Protein AF-A0A3N6NAM1-F1 (afdb_monomer_lite)

Foldseek 3Di:
DFDLQFKWKWDADPNDIDIDTDRPVDPCLVVDPPVDDDPPIDIDTHHDPPPPPPDPPVVVVCVVVVVVVVVVVVVVVVVVD

pLDDT: mean 87.16, std 11.48, range [55.72, 96.31]

Structure (mmCIF, N/CA/C/O backbone):
data_AF-A0A3N6NAM1-F1
#
_entry.id   AF-A0A3N6NAM1-F1
#
loop_
_atom_site.group_PDB
_atom_site.id
_atom_site.type_symbol
_atom_site.label_atom_id
_atom_site.label_alt_id
_atom_site.label_comp_id
_atom_site.label_asym_id
_atom_site.label_entity_id
_atom_site.label_seq_id
_atom_site.pdbx_PDB_ins_code
_atom_site.Cartn_x
_atom_site.Cartn_y
_atom_site.Cartn_z
_atom_site.occupancy
_atom_site.B_iso_or_equiv
_atom_site.auth_seq_id
_atom_site.auth_comp_id
_atom_site.auth_asym_id
_atom_site.auth_atom_id
_atom_site.pdbx_PDB_model_num
ATOM 1 N N . TYR A 1 1 ? -1.270 5.169 -11.463 1.00 81.50 1 TYR A N 1
ATOM 2 C CA . TYR A 1 1 ? -2.126 4.135 -10.838 1.00 81.50 1 TYR A CA 1
ATOM 3 C C . TYR A 1 1 ? -1.593 3.814 -9.451 1.00 81.50 1 TYR A C 1
ATOM 5 O O . TYR A 1 1 ? -0.398 3.976 -9.254 1.00 81.50 1 TYR A O 1
ATOM 13 N N . GLY A 1 2 ? -2.440 3.400 -8.504 1.00 86.31 2 GLY A N 1
ATOM 14 C CA . GLY A 1 2 ? -2.023 2.975 -7.159 1.00 86.31 2 GLY A CA 1
ATOM 15 C C . GLY A 1 2 ? -1.841 1.457 -7.053 1.00 86.31 2 GLY A C 1
ATOM 16 O O . GLY A 1 2 ? -2.514 0.695 -7.751 1.00 86.31 2 GLY A O 1
ATOM 17 N N . ASN A 1 3 ? -0.934 1.018 -6.186 1.00 91.81 3 ASN A N 1
ATOM 18 C CA . ASN A 1 3 ? -0.687 -0.375 -5.857 1.00 91.81 3 ASN A CA 1
ATOM 19 C C . ASN A 1 3 ? -1.761 -0.887 -4.884 1.00 91.81 3 ASN A C 1
ATOM 21 O O . ASN A 1 3 ? -1.658 -0.743 -3.668 1.00 91.81 3 ASN A O 1
ATOM 25 N N . ARG A 1 4 ? -2.803 -1.517 -5.433 1.00 92.50 4 ARG A N 1
ATOM 26 C CA . ARG A 1 4 ? -3.929 -2.069 -4.656 1.00 92.50 4 ARG A CA 1
ATOM 27 C C . ARG A 1 4 ? -3.555 -3.254 -3.761 1.00 92.50 4 ARG A C 1
ATOM 29 O O . ARG A 1 4 ? -4.344 -3.587 -2.886 1.00 92.50 4 ARG A O 1
ATOM 36 N N . LYS A 1 5 ? -2.378 -3.855 -3.967 1.00 93.88 5 LYS A N 1
ATOM 37 C CA . LYS A 1 5 ? -1.858 -4.939 -3.123 1.00 93.88 5 LYS A CA 1
ATOM 38 C C . LYS A 1 5 ? -1.232 -4.447 -1.823 1.00 93.88 5 LYS A C 1
ATOM 40 O O . LYS A 1 5 ? -0.947 -5.247 -0.942 1.00 93.88 5 LYS A O 1
ATOM 45 N N . ASN A 1 6 ? -0.948 -3.148 -1.733 1.00 93.00 6 ASN A N 1
ATOM 46 C CA . ASN A 1 6 ? -0.179 -2.586 -0.635 1.00 93.00 6 ASN A CA 1
ATOM 47 C C . ASN A 1 6 ? -0.739 -1.230 -0.203 1.00 93.00 6 ASN A C 1
ATOM 49 O O . ASN A 1 6 ? -0.152 -0.176 -0.459 1.00 93.00 6 ASN A O 1
ATOM 53 N N . ILE A 1 7 ? -1.887 -1.264 0.466 1.00 94.81 7 ILE A N 1
ATOM 54 C CA . ILE A 1 7 ? -2.489 -0.079 1.073 1.00 94.81 7 ILE A CA 1
ATOM 55 C C . ILE A 1 7 ? -2.128 -0.044 2.549 1.00 94.81 7 ILE A C 1
ATOM 57 O O . ILE A 1 7 ? -2.343 -1.015 3.265 1.00 94.81 7 ILE A O 1
ATOM 61 N N . LEU A 1 8 ? -1.570 1.072 3.004 1.00 96.00 8 LEU A N 1
ATOM 62 C CA . LEU A 1 8 ? -1.294 1.313 4.412 1.00 96.00 8 LEU A CA 1
ATOM 63 C C . LEU A 1 8 ? -2.464 2.066 5.038 1.00 96.00 8 LEU A C 1
ATOM 65 O O . LEU A 1 8 ? -2.805 3.160 4.595 1.00 96.00 8 LEU A O 1
ATOM 69 N N . VAL A 1 9 ? -3.028 1.498 6.095 1.00 96.31 9 VAL A N 1
ATOM 70 C CA . VAL A 1 9 ? -3.985 2.163 6.976 1.00 96.31 9 VAL A CA 1
ATOM 71 C C . VAL A 1 9 ? -3.268 2.498 8.272 1.00 96.31 9 VAL A C 1
ATOM 73 O O . VAL A 1 9 ? -2.637 1.636 8.883 1.00 96.31 9 VAL A O 1
ATOM 76 N N . MET A 1 10 ? -3.344 3.761 8.670 1.00 95.94 10 MET A N 1
ATOM 77 C CA . MET A 1 10 ? -2.831 4.251 9.941 1.00 95.94 10 MET A CA 1
ATOM 78 C C . MET A 1 10 ? -4.014 4.660 10.801 1.00 95.94 10 MET A C 1
ATOM 80 O O . MET A 1 10 ? -4.754 5.561 10.415 1.00 95.94 10 MET A O 1
ATOM 84 N N . ARG A 1 11 ? -4.183 4.008 11.946 1.00 95.38 11 ARG A N 1
ATOM 85 C CA . ARG A 1 11 ? -5.288 4.250 12.877 1.00 95.38 11 ARG A CA 1
ATOM 86 C C . ARG A 1 11 ? -4.750 4.790 14.182 1.00 95.38 11 ARG A C 1
ATOM 88 O O . ARG A 1 11 ? -3.720 4.325 14.656 1.00 95.38 11 ARG A O 1
ATOM 95 N N . GLU A 1 12 ? -5.443 5.743 14.784 1.00 92.62 12 GLU A N 1
ATOM 96 C CA . GLU A 1 12 ? -5.094 6.241 16.110 1.00 92.62 12 GLU A CA 1
ATOM 97 C C . GLU A 1 12 ? -6.131 5.783 17.133 1.00 92.62 12 GLU A C 1
ATOM 99 O O . GLU A 1 12 ? -7.284 6.207 17.098 1.00 92.62 12 GLU A O 1
ATOM 104 N N . GLN A 1 13 ? -5.722 4.902 18.046 1.00 89.38 13 GLN A N 1
ATOM 105 C CA . GLN A 1 13 ? -6.576 4.372 19.101 1.00 89.38 13 GLN A C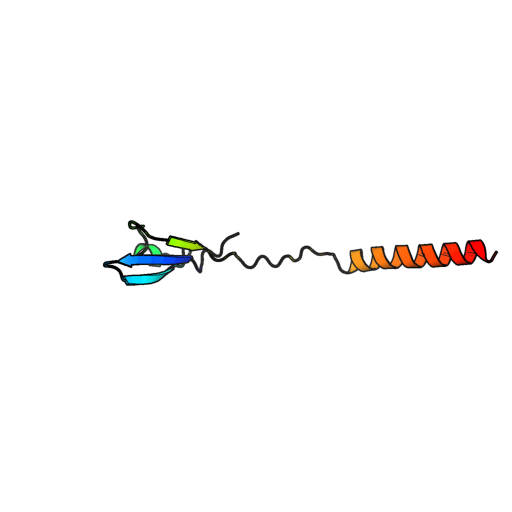A 1
ATOM 106 C C . GLN A 1 13 ? -5.949 4.673 20.463 1.00 89.38 13 GLN A C 1
ATOM 108 O O . GLN A 1 13 ? -4.812 4.295 20.744 1.00 89.38 13 GLN A O 1
ATOM 113 N N . SER A 1 14 ? -6.677 5.405 21.311 1.00 89.31 14 SER A N 1
ATOM 114 C CA . SER A 1 14 ? -6.235 5.763 22.67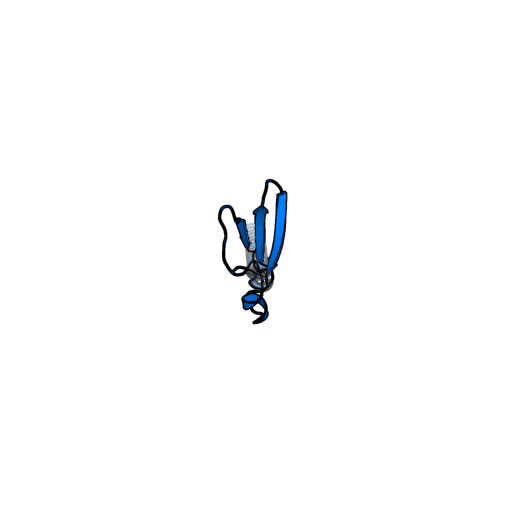0 1.00 89.31 14 SER A CA 1
ATOM 115 C C . SER A 1 14 ? -4.846 6.427 22.725 1.00 89.31 14 SER A C 1
ATOM 117 O O . SER A 1 14 ? -4.051 6.148 23.621 1.00 89.31 14 SER A O 1
ATOM 119 N N . GLY A 1 15 ? -4.536 7.286 21.746 1.00 90.19 15 GLY A N 1
ATOM 120 C CA . GLY A 1 15 ? -3.248 7.986 21.640 1.00 90.19 15 GLY A CA 1
ATOM 121 C C . GLY A 1 15 ? -2.090 7.127 21.118 1.00 90.19 15 GLY A C 1
ATOM 122 O O . GLY A 1 15 ? -0.952 7.591 21.083 1.00 90.19 15 GLY A O 1
ATOM 123 N N . LYS A 1 16 ? -2.352 5.880 20.703 1.00 92.12 16 LYS A N 1
ATOM 124 C CA . LYS A 1 16 ? -1.380 5.012 20.032 1.00 92.12 16 LYS A CA 1
ATOM 125 C C . LYS A 1 16 ? -1.723 4.896 18.555 1.00 92.12 16 LYS A C 1
ATOM 127 O O . LYS A 1 16 ? -2.879 4.690 18.195 1.00 92.12 16 LYS A O 1
ATOM 132 N N . ARG A 1 17 ? -0.705 5.016 17.702 1.00 92.88 17 ARG A N 1
ATOM 133 C CA . ARG A 1 17 ? -0.856 4.878 16.253 1.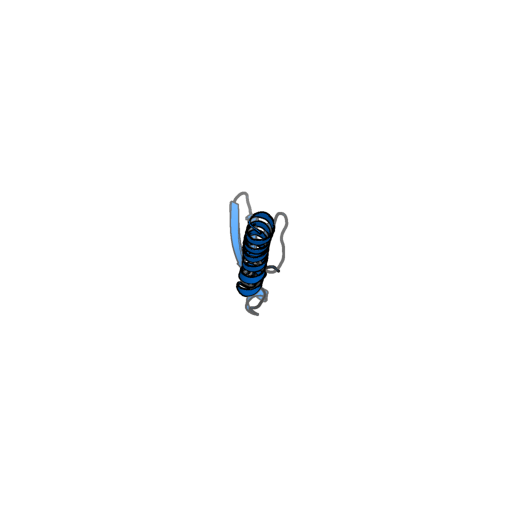00 92.88 17 ARG A CA 1
ATOM 134 C C . ARG A 1 17 ? -0.531 3.450 15.824 1.00 92.88 17 ARG A C 1
ATOM 136 O O . ARG A 1 17 ? 0.586 2.979 16.026 1.00 92.88 17 ARG A O 1
ATOM 143 N N . GLU A 1 18 ? -1.513 2.783 15.243 1.00 94.62 18 GLU A N 1
ATOM 144 C CA . GLU A 1 18 ? -1.425 1.443 14.679 1.00 94.62 18 GLU A CA 1
ATOM 145 C C . GLU A 1 18 ? -1.299 1.505 13.159 1.00 94.62 18 GLU A C 1
ATOM 147 O O . GLU A 1 18 ? -1.816 2.418 12.512 1.00 94.62 18 GLU A O 1
ATOM 152 N N . TYR A 1 19 ? -0.617 0.513 12.589 1.00 94.75 19 TYR A N 1
ATOM 153 C CA . TYR A 1 19 ? -0.328 0.430 11.163 1.00 94.75 19 TYR A CA 1
ATOM 154 C C . TYR A 1 19 ? -0.757 -0.937 10.644 1.00 94.75 19 TYR A C 1
ATOM 156 O O . TYR A 1 19 ? -0.308 -1.961 11.155 1.00 94.75 19 TYR A O 1
ATOM 164 N N . ALA A 1 20 ? -1.575 -0.953 9.596 1.00 94.44 20 ALA A N 1
ATOM 165 C CA . ALA A 1 20 ? -2.020 -2.173 8.940 1.00 94.44 20 ALA A CA 1
ATOM 166 C C . ALA A 1 20 ? -1.801 -2.085 7.432 1.00 94.44 20 ALA A C 1
ATOM 168 O O . ALA A 1 20 ? -2.036 -1.045 6.816 1.00 94.44 20 ALA A O 1
ATOM 169 N N . ARG A 1 21 ? -1.346 -3.185 6.829 1.00 94.69 21 ARG A N 1
ATOM 170 C CA . ARG A 1 21 ? -1.252 -3.321 5.373 1.00 94.69 21 ARG A CA 1
ATOM 171 C C . ARG A 1 21 ? -2.413 -4.162 4.875 1.00 94.69 21 ARG A C 1
ATOM 173 O O . ARG A 1 21 ? -2.685 -5.221 5.430 1.00 94.69 21 ARG A O 1
ATOM 180 N N . LEU A 1 22 ? -3.077 -3.681 3.834 1.00 94.62 22 LEU A N 1
ATOM 181 C CA . LEU A 1 22 ? -4.222 -4.333 3.219 1.00 94.62 22 LEU A CA 1
ATOM 182 C C . LEU A 1 22 ? -3.962 -4.564 1.733 1.00 94.62 22 LEU A C 1
ATOM 184 O O . LEU A 1 22 ? -3.456 -3.683 1.030 1.00 94.62 22 LEU A O 1
ATOM 188 N N . ASP A 1 23 ? -4.369 -5.742 1.270 1.00 95.06 23 ASP A N 1
ATOM 189 C CA . ASP A 1 23 ? -4.468 -6.087 -0.143 1.00 95.06 23 ASP A CA 1
ATOM 190 C C . ASP A 1 23 ? -5.946 -6.058 -0.552 1.00 95.06 23 ASP A C 1
ATOM 192 O O . ASP A 1 23 ? -6.728 -6.917 -0.149 1.00 95.06 23 ASP A O 1
ATOM 196 N N . LEU A 1 24 ? -6.334 -5.074 -1.371 1.00 92.75 24 LEU A N 1
ATOM 197 C CA . LEU A 1 24 ? -7.704 -4.960 -1.887 1.00 92.75 24 LEU A CA 1
ATOM 198 C C . LEU A 1 24 ? -8.058 -6.040 -2.922 1.00 92.75 24 LEU A C 1
ATOM 200 O O . LEU A 1 24 ? -9.195 -6.088 -3.386 1.00 92.75 24 LEU A O 1
ATOM 204 N N . GLN A 1 25 ? -7.092 -6.845 -3.364 1.00 93.94 25 GLN A N 1
ATOM 205 C CA . GLN A 1 25 ? -7.298 -7.936 -4.316 1.00 93.94 25 GLN A CA 1
ATOM 206 C C . GLN A 1 25 ? -7.557 -9.275 -3.620 1.00 93.94 25 GLN A C 1
ATOM 208 O O . GLN A 1 25 ? -8.005 -10.212 -4.281 1.00 93.94 25 GLN A O 1
ATOM 213 N N . SER A 1 26 ? -7.292 -9.370 -2.313 1.00 94.56 26 SER A N 1
ATOM 214 C CA . SER A 1 26 ? -7.556 -10.574 -1.529 1.00 94.56 26 SER A CA 1
ATOM 215 C C . SER A 1 26 ? -8.976 -10.546 -0.949 1.00 94.56 26 SER A C 1
ATOM 217 O O . SER A 1 26 ? -9.366 -9.538 -0.358 1.00 94.56 26 SER A O 1
ATOM 219 N N . PRO A 1 27 ? -9.753 -11.644 -1.037 1.00 94.06 27 PRO A N 1
ATOM 220 C CA . PRO A 1 27 ? -11.051 -11.745 -0.367 1.00 94.06 27 PRO A CA 1
ATOM 221 C C . PRO A 1 27 ? -10.927 -11.706 1.165 1.00 94.06 27 PRO A C 1
ATOM 223 O O . PRO A 1 27 ? -11.889 -11.384 1.857 1.00 94.06 27 PRO A O 1
ATOM 226 N N . GLU A 1 28 ? -9.742 -11.980 1.713 1.00 92.94 28 GLU A N 1
ATOM 227 C CA . GLU A 1 28 ? -9.482 -11.922 3.156 1.00 92.94 28 GLU A CA 1
ATOM 228 C C . GLU A 1 28 ? -9.654 -10.508 3.720 1.00 92.94 28 GLU A C 1
ATOM 230 O O . GLU A 1 28 ? -9.891 -10.345 4.919 1.00 92.94 28 GLU A O 1
ATOM 235 N N . ILE A 1 29 ? -9.611 -9.477 2.868 1.00 94.25 29 ILE A N 1
ATOM 236 C CA . ILE A 1 29 ? -9.787 -8.094 3.297 1.00 94.25 29 ILE A CA 1
ATOM 237 C C . ILE A 1 29 ? -11.118 -7.866 4.015 1.00 94.25 29 ILE A C 1
ATOM 239 O O . ILE A 1 29 ? -11.159 -7.097 4.969 1.00 94.25 29 ILE A O 1
ATOM 243 N N . PHE A 1 30 ? -12.183 -8.573 3.629 1.00 94.31 30 PHE A N 1
ATOM 244 C CA . PHE A 1 30 ? -13.499 -8.434 4.258 1.00 94.31 30 PHE A CA 1
ATOM 245 C C . PHE A 1 30 ? -13.512 -8.913 5.717 1.00 94.31 30 PHE A C 1
ATOM 247 O O . PHE A 1 30 ? -14.386 -8.520 6.483 1.00 94.31 30 PHE A O 1
ATOM 254 N N . SER A 1 31 ? -12.534 -9.737 6.108 1.00 94.44 31 SER A N 1
ATOM 255 C CA . SER A 1 31 ? -12.345 -10.202 7.486 1.00 94.44 31 SER A CA 1
ATOM 256 C C . SER A 1 31 ? -11.420 -9.300 8.313 1.00 94.44 31 SER A C 1
ATOM 258 O O . SER A 1 31 ? -11.295 -9.481 9.523 1.00 94.44 31 SER A O 1
ATOM 260 N N . SER A 1 32 ? -10.772 -8.314 7.683 1.00 92.69 32 SER A N 1
ATOM 261 C CA . SER A 1 32 ? -9.819 -7.432 8.353 1.00 92.69 32 SER A CA 1
ATOM 262 C C . SER A 1 32 ? -10.519 -6.446 9.299 1.00 92.69 32 SER A C 1
ATOM 264 O O . SER A 1 32 ? -11.480 -5.784 8.894 1.00 92.69 32 SER A O 1
ATOM 266 N N . PRO A 1 33 ? -9.990 -6.216 10.518 1.00 93.25 33 PRO A N 1
ATOM 267 C CA . PRO A 1 33 ? -10.495 -5.174 11.421 1.00 93.25 33 PRO A CA 1
ATOM 268 C C . PRO A 1 33 ? -10.266 -3.743 10.889 1.00 93.25 33 PRO A C 1
ATOM 270 O O . PRO A 1 33 ? -10.776 -2.769 11.452 1.00 93.25 33 PRO A O 1
ATOM 273 N N . TYR A 1 34 ? -9.511 -3.607 9.796 1.00 93.88 34 TYR A N 1
ATOM 274 C CA . TYR A 1 34 ? -9.253 -2.347 9.099 1.00 93.88 34 TYR A CA 1
ATOM 275 C C . TYR A 1 34 ? -10.045 -2.225 7.784 1.00 93.88 34 TYR A C 1
ATOM 277 O O . TYR A 1 34 ? -9.781 -1.312 7.007 1.00 93.88 34 TYR A O 1
ATOM 285 N N . PHE A 1 35 ? -11.007 -3.121 7.513 1.00 94.31 35 PHE A N 1
ATOM 286 C CA . PHE A 1 35 ? -11.866 -3.032 6.324 1.00 94.31 35 PHE A CA 1
ATOM 287 C C . PHE A 1 35 ? -12.782 -1.804 6.359 1.00 94.31 35 PHE A C 1
ATOM 289 O O . PHE A 1 35 ? -12.897 -1.075 5.375 1.00 94.31 35 PHE A O 1
ATOM 296 N N . TYR A 1 36 ? -13.409 -1.556 7.510 1.00 94.69 36 TYR A N 1
ATOM 297 C CA . TYR A 1 36 ? -14.188 -0.346 7.738 1.00 94.69 36 TYR A CA 1
ATOM 298 C C . TYR A 1 36 ? -13.300 0.761 8.300 1.00 94.69 36 TYR A C 1
ATOM 300 O O . TYR A 1 36 ? -12.528 0.546 9.242 1.00 94.69 36 TYR A O 1
ATOM 308 N N . MET A 1 37 ? -13.452 1.955 7.730 1.00 92.38 37 MET A N 1
ATOM 309 C CA . MET A 1 37 ? -12.777 3.154 8.210 1.00 92.38 37 MET A CA 1
ATOM 310 C C . MET A 1 37 ? -13.344 3.583 9.561 1.00 92.38 37 MET A C 1
ATOM 312 O O . MET A 1 37 ? -14.557 3.583 9.777 1.00 92.38 37 MET A O 1
ATOM 316 N N . GLN A 1 38 ? -12.449 3.979 10.451 1.00 93.38 38 GLN A N 1
ATOM 317 C CA . GLN A 1 38 ? -12.757 4.624 11.716 1.00 93.38 38 GLN A CA 1
ATOM 318 C C . GLN A 1 38 ? -12.331 6.093 11.663 1.00 93.38 38 GLN A C 1
ATOM 320 O O . GLN A 1 38 ? -11.684 6.555 10.719 1.00 93.38 38 GLN A O 1
ATOM 325 N N . GLN A 1 39 ? -12.736 6.858 12.672 1.00 91.88 39 GLN A N 1
ATOM 326 C CA . GLN A 1 39 ? -12.349 8.257 12.769 1.00 91.88 39 GLN A CA 1
ATOM 327 C C . GLN A 1 39 ? -10.826 8.387 12.894 1.00 91.88 39 GLN A C 1
ATOM 329 O O . GLN A 1 39 ? -10.190 7.621 13.611 1.00 91.88 39 GLN A O 1
ATOM 334 N N . ASN A 1 40 ? -10.267 9.395 12.222 1.00 91.62 40 ASN A N 1
ATOM 335 C CA . ASN A 1 40 ? -8.828 9.668 12.174 1.00 91.62 40 ASN A CA 1
ATOM 336 C C . ASN A 1 40 ? -7.983 8.566 11.510 1.00 91.62 40 ASN A C 1
ATOM 338 O O . ASN A 1 40 ? -6.761 8.576 11.654 1.00 91.62 40 ASN A O 1
ATOM 342 N N . ASP A 1 41 ? -8.598 7.654 10.751 1.00 95.50 41 ASP A N 1
ATOM 343 C CA . ASP A 1 41 ? -7.838 6.758 9.885 1.00 95.50 41 ASP A CA 1
ATOM 344 C C . ASP A 1 41 ? -7.199 7.549 8.735 1.00 95.50 41 ASP A C 1
ATOM 346 O O . ASP A 1 41 ? -7.856 8.324 8.036 1.00 95.50 41 ASP A O 1
ATOM 350 N N . VAL A 1 42 ? -5.908 7.318 8.505 1.00 95.38 42 VAL A N 1
ATOM 351 C CA . VAL A 1 42 ? -5.172 7.851 7.356 1.00 95.38 42 VAL A CA 1
ATOM 352 C C . VAL A 1 42 ? -4.841 6.706 6.413 1.00 95.38 42 VAL A C 1
ATOM 354 O O . VAL A 1 42 ? -4.214 5.722 6.804 1.00 95.38 42 VAL A O 1
ATOM 357 N N . ILE A 1 43 ? -5.236 6.854 5.150 1.00 95.12 43 ILE A N 1
ATOM 358 C CA . ILE A 1 43 ? -5.005 5.856 4.107 1.00 95.12 43 ILE A CA 1
ATOM 359 C C . ILE A 1 43 ? -3.883 6.340 3.195 1.00 95.12 43 ILE A C 1
ATOM 361 O O . ILE A 1 43 ? -3.980 7.394 2.568 1.00 95.12 43 ILE A O 1
ATOM 365 N N . TYR A 1 44 ? -2.831 5.537 3.088 1.00 95.00 44 TYR A N 1
ATOM 366 C CA . TYR A 1 44 ? -1.740 5.744 2.151 1.00 95.00 44 TYR A CA 1
ATOM 367 C C . TYR A 1 44 ? -1.741 4.638 1.096 1.00 95.00 44 TYR A C 1
ATOM 369 O O . TYR A 1 44 ? -1.569 3.455 1.396 1.00 95.00 44 TYR A O 1
ATOM 377 N N . VAL A 1 45 ? -1.920 5.042 -0.159 1.00 94.81 45 VAL A N 1
ATOM 378 C CA . VAL A 1 45 ? -1.855 4.147 -1.314 1.00 94.81 45 VAL A CA 1
ATOM 379 C C . VAL A 1 45 ? -0.505 4.341 -1.979 1.00 94.81 45 VAL A C 1
ATOM 381 O O . VAL A 1 45 ? -0.227 5.401 -2.539 1.00 94.81 45 VAL A O 1
ATOM 384 N N . GLU A 1 46 ? 0.331 3.307 -1.927 1.00 89.06 46 GLU A N 1
ATOM 385 C CA . GLU A 1 46 ? 1.606 3.323 -2.632 1.00 89.06 46 GLU A CA 1
ATOM 386 C C . GLU A 1 46 ? 1.347 3.488 -4.141 1.00 89.06 46 GLU A C 1
ATOM 388 O O . GLU A 1 46 ? 0.458 2.824 -4.684 1.00 89.06 46 GLU A O 1
ATOM 393 N N . PRO A 1 47 ? 2.071 4.362 -4.860 1.00 88.75 47 PRO A N 1
ATOM 394 C CA . PRO A 1 47 ? 1.952 4.423 -6.308 1.00 88.75 47 PRO A CA 1
ATOM 395 C C . PRO A 1 47 ? 2.378 3.080 -6.910 1.00 88.75 47 PRO A C 1
ATOM 397 O O . PRO A 1 47 ? 3.383 2.489 -6.523 1.00 88.75 47 PRO A O 1
ATOM 400 N N . LEU A 1 48 ? 1.627 2.594 -7.897 1.00 89.12 48 LEU A N 1
ATOM 401 C CA . LEU A 1 48 ? 2.108 1.496 -8.724 1.00 89.12 48 LEU A CA 1
ATOM 402 C C . LEU A 1 48 ? 3.405 1.974 -9.373 1.00 89.12 48 LEU A C 1
ATOM 404 O O . LEU A 1 48 ? 3.425 3.079 -9.923 1.00 89.12 48 LEU A O 1
ATOM 408 N N . GLN A 1 49 ? 4.457 1.154 -9.331 1.00 79.50 49 GLN A N 1
ATOM 409 C CA . GLN A 1 49 ? 5.638 1.386 -10.153 1.00 79.50 49 GLN A CA 1
ATOM 410 C C . GLN A 1 49 ? 5.208 1.304 -11.615 1.00 79.50 49 GLN A C 1
ATOM 412 O O . GLN A 1 49 ? 5.227 0.250 -12.250 1.00 79.50 49 GLN A O 1
ATOM 417 N N . VAL A 1 50 ? 4.760 2.433 -12.150 1.00 71.50 50 VAL A N 1
ATOM 418 C CA . VAL A 1 50 ? 4.640 2.607 -13.579 1.00 71.50 50 VAL A CA 1
ATOM 419 C C . VAL A 1 50 ? 6.085 2.616 -14.026 1.00 71.50 50 VAL A C 1
ATOM 421 O O . VAL A 1 50 ? 6.809 3.574 -13.762 1.00 71.50 50 VAL A O 1
ATOM 424 N N . LYS A 1 51 ? 6.537 1.524 -14.647 1.00 60.72 51 LYS A N 1
ATOM 425 C CA . LYS A 1 51 ? 7.714 1.613 -15.496 1.00 60.72 51 LYS A CA 1
ATOM 426 C C . LYS A 1 51 ? 7.342 2.648 -16.543 1.00 60.72 51 LYS A C 1
ATOM 428 O O . LYS A 1 51 ? 6.670 2.329 -17.519 1.00 60.72 51 LYS A O 1
ATOM 433 N N . THR A 1 52 ? 7.728 3.897 -16.321 1.00 57.53 52 THR A N 1
ATOM 434 C CA . THR A 1 52 ? 7.788 4.928 -17.345 1.00 57.53 52 THR A CA 1
ATOM 435 C C . THR A 1 52 ? 8.920 4.544 -18.286 1.00 57.53 52 THR A C 1
ATOM 437 O O . THR A 1 52 ? 9.909 5.241 -18.454 1.00 57.53 52 THR A O 1
ATOM 440 N N . ALA A 1 53 ? 8.731 3.423 -18.978 1.00 55.84 53 ALA A N 1
ATOM 441 C CA . ALA A 1 53 ? 9.115 3.321 -20.362 1.00 55.84 53 ALA A CA 1
ATOM 442 C C . ALA A 1 53 ? 8.127 4.207 -21.143 1.00 55.84 53 ALA A C 1
ATOM 444 O O . ALA A 1 53 ? 7.283 3.738 -21.890 1.00 55.84 53 ALA A O 1
ATOM 445 N N . LEU A 1 54 ? 8.203 5.517 -20.923 1.00 55.91 54 LEU A N 1
ATOM 446 C CA . LEU A 1 54 ? 8.180 6.426 -22.053 1.00 55.91 54 LEU A CA 1
ATOM 447 C C . LEU A 1 54 ? 9.639 6.381 -22.516 1.00 55.91 54 LEU A C 1
ATOM 449 O O . LEU A 1 54 ? 10.471 7.152 -22.057 1.00 55.91 54 LE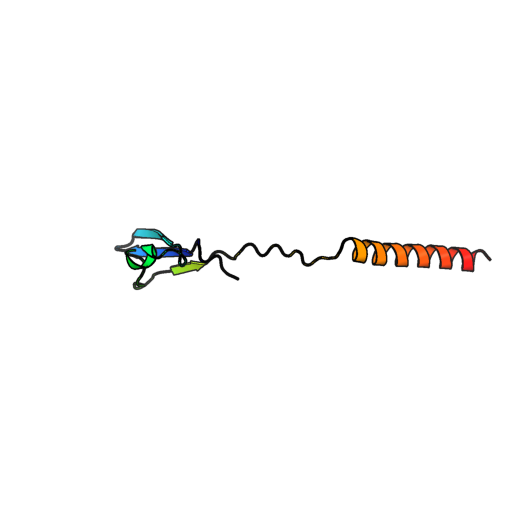U A O 1
ATOM 453 N N . VAL A 1 55 ? 10.091 5.266 -23.098 1.00 56.41 55 VAL A N 1
ATOM 454 C CA . VAL A 1 55 ? 10.297 5.181 -24.548 1.00 56.41 55 VAL A CA 1
ATOM 455 C C . VAL A 1 55 ? 10.538 6.582 -25.123 1.00 56.41 55 VAL A C 1
ATOM 457 O O . VAL A 1 55 ? 9.785 7.088 -25.940 1.00 56.41 55 VAL A O 1
ATOM 460 N N . ALA A 1 56 ? 11.628 7.223 -24.699 1.00 55.72 56 ALA A N 1
ATOM 461 C CA . ALA A 1 56 ? 12.534 7.721 -25.714 1.00 55.72 56 ALA A CA 1
ATOM 462 C C . ALA A 1 56 ? 13.094 6.449 -26.345 1.00 55.72 56 ALA A C 1
ATOM 464 O O . ALA A 1 56 ? 14.023 5.849 -25.800 1.00 55.72 56 ALA A O 1
ATOM 465 N N . ASP A 1 57 ? 12.415 5.969 -27.389 1.00 65.50 57 ASP A N 1
ATOM 466 C CA . ASP A 1 57 ? 12.889 4.858 -28.200 1.00 65.50 57 ASP A CA 1
ATOM 467 C C . ASP A 1 57 ? 14.378 5.125 -28.462 1.00 65.50 57 ASP A C 1
ATOM 469 O O . ASP A 1 57 ? 14.709 6.217 -28.947 1.00 65.50 57 ASP A O 1
ATOM 473 N N . PRO A 1 58 ? 15.303 4.230 -28.064 1.00 64.69 58 PRO A N 1
ATOM 474 C CA . PRO A 1 58 ? 16.717 4.420 -28.346 1.00 64.69 58 PRO A CA 1
ATOM 475 C C . PRO A 1 58 ? 16.930 4.815 -29.811 1.00 64.69 58 PRO A C 1
ATOM 477 O O . PRO A 1 58 ? 17.728 5.710 -30.084 1.00 64.69 58 PRO A O 1
ATOM 480 N N . ALA A 1 59 ? 16.131 4.257 -30.732 1.00 68.62 59 ALA A N 1
ATOM 481 C CA . ALA A 1 59 ? 16.137 4.616 -32.145 1.00 68.62 59 ALA A CA 1
ATOM 482 C C . ALA A 1 59 ? 15.817 6.100 -32.393 1.00 68.62 59 ALA A C 1
ATOM 484 O O . ALA A 1 59 ? 16.516 6.749 -33.166 1.00 68.62 59 ALA A O 1
ATOM 485 N N . GLN A 1 60 ? 14.832 6.684 -31.707 1.00 71.06 60 GLN A N 1
ATOM 486 C CA . GLN A 1 60 ? 14.487 8.102 -31.851 1.00 71.06 60 GLN A CA 1
ATOM 487 C C . GLN A 1 60 ? 15.600 9.024 -31.328 1.00 71.06 60 GLN A C 1
ATOM 489 O O . GLN A 1 60 ? 15.864 10.070 -31.923 1.00 71.06 60 GLN A O 1
ATOM 494 N N . ARG A 1 61 ? 16.311 8.622 -30.264 1.00 71.00 61 ARG A N 1
ATOM 495 C CA . ARG A 1 61 ? 17.525 9.324 -29.807 1.00 71.00 61 ARG A CA 1
ATOM 496 C C . ARG A 1 61 ? 18.648 9.235 -30.840 1.00 71.00 61 ARG A C 1
ATOM 498 O O . ARG A 1 61 ? 19.260 10.255 -31.144 1.00 71.00 61 ARG A O 1
ATOM 505 N N . PHE A 1 62 ? 18.889 8.058 -31.416 1.00 74.75 62 PHE A N 1
ATOM 506 C CA . PHE A 1 62 ? 19.890 7.890 -32.473 1.00 74.75 62 PHE A CA 1
ATOM 507 C C . PHE A 1 62 ? 19.553 8.691 -33.735 1.00 74.75 62 PHE A C 1
ATOM 509 O O . PHE A 1 62 ? 20.449 9.306 -34.306 1.00 74.75 62 PHE A O 1
ATOM 516 N N . ILE A 1 63 ? 18.280 8.759 -34.134 1.00 79.94 63 ILE A N 1
ATOM 517 C CA . ILE A 1 63 ? 17.825 9.580 -35.266 1.00 79.94 63 ILE A CA 1
ATOM 518 C C . ILE A 1 63 ? 18.050 11.070 -34.984 1.00 79.94 63 ILE A C 1
ATOM 520 O O . ILE A 1 63 ? 18.558 11.781 -35.848 1.00 79.94 63 ILE A O 1
ATOM 524 N N . ALA A 1 64 ? 17.720 11.548 -33.780 1.00 79.62 64 ALA A N 1
ATOM 525 C CA . ALA A 1 64 ? 17.904 12.952 -33.411 1.00 79.62 64 ALA A CA 1
ATOM 526 C C . ALA A 1 64 ? 19.387 13.362 -33.363 1.00 79.62 64 ALA A C 1
ATOM 528 O O . ALA A 1 64 ? 19.750 14.431 -33.847 1.00 79.62 64 ALA A O 1
ATOM 529 N N . TYR A 1 65 ? 20.261 12.512 -32.816 1.00 83.62 65 TYR A N 1
ATOM 530 C CA . TYR A 1 65 ? 21.697 12.799 -32.792 1.00 83.62 65 TYR A CA 1
ATOM 531 C C . TYR A 1 65 ? 22.351 12.627 -34.168 1.00 83.62 65 TYR A C 1
ATOM 533 O O . TYR A 1 65 ? 23.195 13.437 -34.542 1.00 83.62 65 TYR A O 1
ATOM 541 N N . GLY A 1 66 ? 21.942 11.619 -34.942 1.00 87.44 66 GLY A N 1
ATOM 542 C CA . GLY A 1 66 ? 22.460 11.366 -36.287 1.00 87.44 66 GLY A CA 1
ATOM 543 C C . GLY A 1 66 ? 22.091 12.457 -37.298 1.00 87.44 66 GLY A C 1
ATOM 544 O O . GLY A 1 66 ? 22.916 12.831 -38.127 1.00 87.44 66 GLY A O 1
ATOM 545 N N . SER A 1 67 ? 20.881 13.021 -37.219 1.00 87.06 67 SER A N 1
ATOM 546 C CA . SER A 1 67 ? 20.473 14.130 -38.094 1.00 87.06 67 SER A CA 1
ATOM 547 C C . SER A 1 67 ? 21.239 15.421 -37.792 1.00 87.06 67 SER A C 1
ATOM 549 O O . SER A 1 67 ? 21.637 16.135 -38.717 1.00 87.06 67 SER A O 1
ATOM 551 N N . ALA A 1 68 ? 21.507 15.701 -36.514 1.00 88.44 68 ALA A N 1
ATOM 552 C CA . ALA A 1 68 ? 22.300 16.851 -36.098 1.00 88.44 68 ALA A CA 1
ATOM 553 C C . ALA A 1 68 ? 23.756 16.743 -36.583 1.00 88.44 68 ALA A C 1
ATOM 555 O O . ALA A 1 68 ? 24.286 17.699 -37.151 1.00 88.44 68 ALA A O 1
ATOM 556 N N . THR A 1 69 ? 24.395 15.578 -36.425 1.00 89.88 69 THR A N 1
ATOM 557 C CA . THR A 1 69 ? 25.776 15.371 -36.893 1.00 89.88 69 THR A CA 1
ATOM 558 C C . THR A 1 69 ? 25.876 15.420 -38.414 1.00 89.88 69 THR A C 1
ATOM 560 O O . THR A 1 69 ? 26.767 16.089 -38.937 1.00 89.88 69 THR A O 1
ATOM 563 N N . PHE A 1 70 ? 24.938 14.795 -39.131 1.00 94.19 70 PHE A N 1
ATOM 564 C CA . PHE A 1 70 ? 24.871 14.879 -40.590 1.00 94.19 70 PHE A CA 1
ATOM 565 C C . PHE A 1 70 ? 24.737 16.328 -41.076 1.00 94.19 70 PHE A C 1
ATOM 567 O O . PHE A 1 70 ? 25.454 16.740 -41.986 1.00 94.19 70 PHE A O 1
ATOM 574 N N . SER A 1 71 ? 23.878 17.125 -40.430 1.00 91.88 71 SER A N 1
ATOM 575 C CA . SER A 1 71 ? 23.685 18.538 -40.783 1.00 91.88 71 SER A CA 1
ATOM 576 C C . SER A 1 71 ? 24.961 19.362 -40.589 1.00 91.88 71 SER A C 1
ATOM 578 O O . SER A 1 71 ? 25.307 20.169 -41.449 1.00 91.88 71 SER A O 1
ATOM 580 N N . LEU A 1 72 ? 25.697 19.131 -39.495 1.00 93.06 72 LEU A N 1
ATOM 581 C CA . LEU A 1 72 ? 26.972 19.807 -39.235 1.00 93.06 72 LEU A CA 1
ATOM 582 C C . LEU A 1 72 ? 28.040 19.444 -40.276 1.00 93.06 72 LEU A C 1
ATOM 584 O O . LEU A 1 72 ? 28.729 20.327 -40.781 1.00 93.06 72 LEU A O 1
ATOM 588 N N . VAL A 1 73 ? 28.157 18.162 -40.635 1.00 94.81 73 VAL A N 1
ATOM 589 C CA . VAL A 1 73 ? 29.112 17.703 -41.658 1.00 94.81 73 VAL A CA 1
ATOM 590 C C . VAL A 1 73 ? 28.768 18.288 -43.029 1.00 94.81 73 VAL A C 1
ATOM 592 O O . VAL A 1 73 ? 29.652 18.803 -43.714 1.00 94.81 73 VAL A O 1
ATOM 595 N N . ALA A 1 74 ? 27.491 18.269 -43.417 1.00 93.75 74 ALA A N 1
ATOM 596 C CA . ALA A 1 74 ? 27.030 18.853 -44.674 1.00 93.75 74 ALA A CA 1
ATOM 597 C C . ALA A 1 74 ? 27.321 20.362 -44.756 1.00 93.75 74 ALA A C 1
ATOM 599 O O . ALA A 1 74 ? 27.754 20.854 -45.801 1.00 93.75 74 ALA A O 1
ATOM 600 N N . LEU A 1 75 ? 27.138 21.090 -43.649 1.00 94.19 75 LEU A N 1
ATOM 601 C CA . LEU A 1 75 ? 27.453 22.514 -43.565 1.00 94.19 75 LEU A CA 1
ATOM 602 C C . LEU A 1 75 ? 28.954 22.771 -43.764 1.00 94.19 75 LEU A C 1
ATOM 604 O O . LEU A 1 75 ? 29.322 23.612 -44.580 1.00 94.19 75 LEU A O 1
ATOM 608 N N . ILE A 1 76 ? 29.820 22.013 -43.084 1.00 94.62 76 ILE A N 1
ATOM 609 C CA . ILE A 1 76 ? 31.280 22.146 -43.221 1.00 94.62 76 ILE A CA 1
ATOM 610 C C . ILE A 1 76 ? 31.710 21.912 -44.671 1.00 94.62 76 ILE A C 1
ATOM 612 O O . ILE A 1 76 ? 32.437 22.737 -45.218 1.00 94.62 76 ILE A O 1
ATOM 616 N N . ILE A 1 77 ? 31.227 20.838 -45.307 1.00 94.12 77 ILE A N 1
ATOM 617 C CA . ILE A 1 77 ? 31.538 20.512 -46.711 1.00 94.12 77 ILE A CA 1
ATOM 618 C C . ILE A 1 77 ? 31.094 21.637 -47.652 1.00 94.12 77 ILE A C 1
ATOM 620 O O . ILE A 1 77 ? 31.796 21.955 -48.607 1.00 94.12 77 ILE A O 1
ATOM 624 N N . THR A 1 78 ? 29.941 22.251 -47.382 1.00 93.75 78 THR A N 1
ATOM 625 C CA . THR A 1 78 ? 29.421 23.362 -48.191 1.00 93.75 78 THR A CA 1
ATOM 626 C C . THR A 1 78 ? 30.264 24.628 -48.034 1.00 93.75 78 THR A C 1
ATOM 628 O O . THR A 1 78 ? 30.437 25.345 -49.007 1.00 93.75 78 THR A O 1
ATOM 631 N N . LEU A 1 79 ? 30.811 24.896 -46.842 1.00 88.75 79 LEU A N 1
ATOM 632 C CA . LEU A 1 79 ? 31.704 26.039 -46.603 1.00 88.75 79 LEU A CA 1
ATOM 633 C C . LEU A 1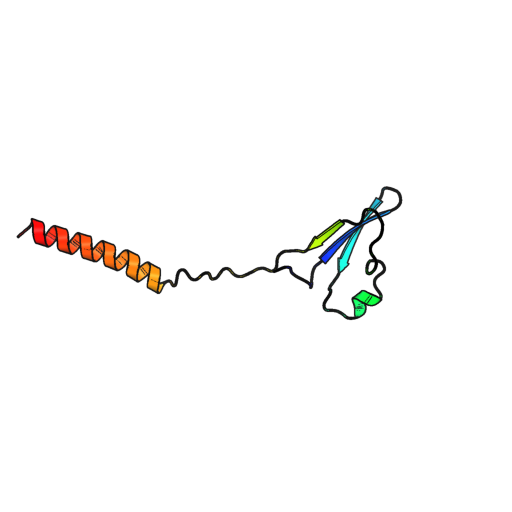 79 ? 33.140 25.829 -47.112 1.00 88.75 79 LEU A C 1
ATOM 635 O O . LEU A 1 79 ? 33.858 26.808 -47.291 1.00 88.75 79 LEU A O 1
ATOM 639 N N . THR A 1 80 ? 33.588 24.578 -47.270 1.00 89.38 80 THR A N 1
ATOM 640 C CA . THR A 1 80 ? 34.944 24.261 -47.771 1.00 89.38 80 THR A CA 1
ATOM 641 C C . THR A 1 80 ? 35.015 24.070 -49.286 1.00 89.38 80 THR A C 1
ATOM 643 O O . THR A 1 80 ? 36.115 23.929 -49.819 1.00 89.38 80 THR A O 1
ATOM 646 N N . ARG A 1 81 ? 33.871 24.061 -49.974 1.00 68.12 81 ARG A N 1
ATOM 647 C CA . ARG A 1 81 ? 33.768 24.128 -51.436 1.00 68.12 81 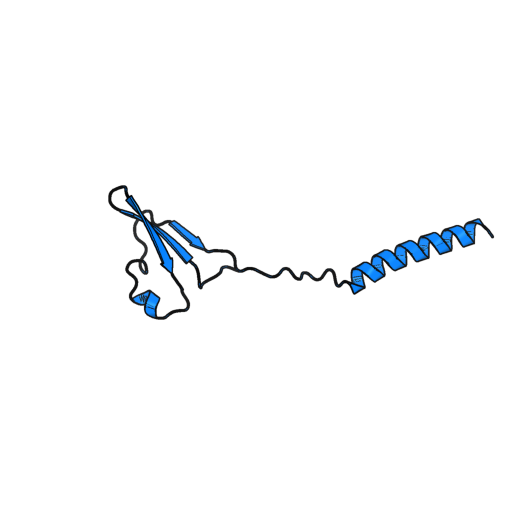ARG A CA 1
ATOM 648 C C . ARG A 1 81 ? 33.679 25.569 -51.912 1.00 68.12 81 ARG A C 1
ATOM 650 O O . ARG A 1 81 ? 34.219 25.819 -53.010 1.00 68.12 81 ARG A O 1
#

Secondary structure (DSSP, 8-state):
-EEEEEEEEEEEETTEEEEEEE-TTSGGGGG-TTSS--TT-EEEEEEP---------HHHHHHHHHHHHHHHHHHHHHHH-

Radius of gyration: 27.19 Å; chains: 1; bounding box: 49×38×74 Å

Sequence (81 aa):
YGNRKNILVMREQSGKREYARLDLQSPEIFSSPYFYMQQNDVIYVEPLQVKTALVADPAQRFIAYGSATFSLVALIITLTR

Organism: NCBI:txid1458930